Protein AF-D7PJQ5-F1 (afdb_monomer_lite)

Radius of gyration: 11.77 Å; chains: 1; bounding box: 31×19×29 Å

Foldseek 3Di:
DQEAEADQAREAEPEEDEDEAEDDDDQAADELAYSEFLYEYYLYEYEEEAYDEHQYEHHISEYAANGEYYNYEYAYAYEYQYQYDHHTSYYNYYYPNYYYPDYDYDHD

Organism: NCBI:txid622312

Sequence (108 aa):
GFFRYLGKSAVVNDLKISGKITSE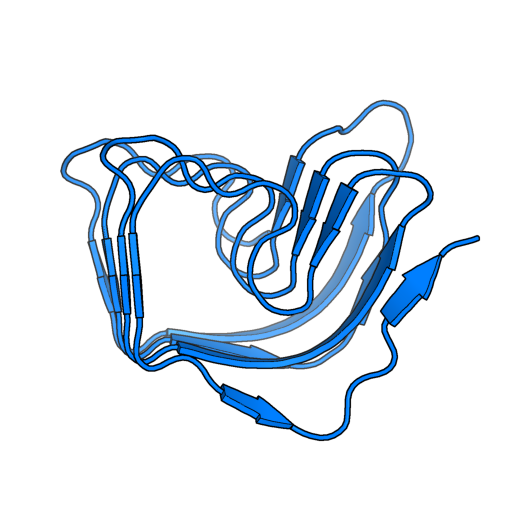GSCKNIGGIAGVNYGTIGNCSFEGTVNGKTAVGAIAGINKPTGKIVNCRSNATVTATNQTGGIVGNNEGLVSSVHRSAASIQMS

Secondary structure (DSSP, 8-state):
--EEEE-TT-EEES-EEEEEEE--TT--EE-SSEEEESSEEES-EEEEEEE-SSEEESSEEEE-TT-EEES-EEEEEEEESSEEESSEEEESSEEES-EE-S--EEE-

InterPro domains:
  IPR011493 GLUG [PF07581] (28-51)

pLDDT: mean 90.67, std 10.43, range [54.0, 98.62]

Structure (mmCIF, N/CA/C/O backbone):
data_AF-D7PJQ5-F1
#
_entry.id   AF-D7PJQ5-F1
#
loop_
_atom_site.group_PDB
_atom_site.id
_atom_site.type_symbol
_atom_site.label_atom_id
_atom_site.label_alt_id
_atom_site.label_comp_id
_atom_site.label_asym_id
_atom_site.label_entity_id
_atom_site.label_seq_id
_atom_site.pdbx_PDB_ins_code
_atom_site.Cartn_x
_atom_site.Cartn_y
_atom_site.Cartn_z
_atom_site.occupancy
_atom_site.B_iso_or_equiv
_atom_site.auth_seq_id
_atom_site.auth_comp_id
_atom_site.auth_asym_id
_atom_site.auth_atom_id
_atom_site.pdbx_PDB_model_num
ATOM 1 N N . GLY A 1 1 ? 3.073 5.805 -2.569 1.00 81.19 1 GLY A N 1
ATOM 2 C CA . GLY A 1 1 ? 1.640 6.071 -2.736 1.00 81.19 1 GLY A CA 1
ATOM 3 C C . GLY A 1 1 ? 1.271 7.401 -2.167 1.00 81.19 1 GLY A C 1
ATOM 4 O O . GLY A 1 1 ? 2.162 8.156 -1.794 1.00 81.19 1 GLY A O 1
ATOM 5 N N . PHE A 1 2 ? -0.032 7.642 -2.102 1.00 91.50 2 PHE A N 1
ATOM 6 C CA . PHE A 1 2 ? -0.613 8.891 -1.619 1.00 91.50 2 PHE A CA 1
ATOM 7 C C . PHE A 1 2 ? -0.190 9.216 -0.179 1.00 91.50 2 PHE A C 1
ATOM 9 O O . PHE A 1 2 ? 0.291 10.308 0.102 1.00 91.50 2 PHE A O 1
ATOM 16 N N . PHE A 1 3 ? -0.238 8.223 0.710 1.00 95.44 3 PHE A N 1
ATOM 17 C CA . PHE A 1 3 ? 0.336 8.301 2.046 1.00 95.44 3 PHE A CA 1
ATOM 18 C C . PHE A 1 3 ? 1.645 7.518 2.117 1.00 95.44 3 PHE A C 1
ATOM 20 O O . PHE A 1 3 ? 1.741 6.368 1.678 1.00 95.44 3 PHE A O 1
ATOM 27 N N . ARG A 1 4 ? 2.677 8.109 2.726 1.00 94.00 4 ARG A N 1
ATOM 28 C CA . ARG A 1 4 ? 3.916 7.371 3.012 1.00 94.00 4 ARG A CA 1
ATOM 29 C C . ARG A 1 4 ? 3.708 6.372 4.156 1.00 94.00 4 ARG A C 1
ATOM 31 O O . ARG A 1 4 ? 4.048 5.200 4.002 1.00 94.00 4 ARG A O 1
ATOM 38 N N . TYR A 1 5 ? 3.106 6.826 5.256 1.00 96.19 5 TYR A N 1
ATOM 39 C CA . TYR A 1 5 ? 2.832 6.035 6.458 1.00 96.19 5 TYR A CA 1
ATOM 40 C C . TYR A 1 5 ? 1.430 6.327 6.996 1.00 96.19 5 TYR A C 1
ATOM 42 O O . TYR A 1 5 ? 1.046 7.489 7.099 1.00 96.19 5 TYR A O 1
ATOM 50 N N . LEU A 1 6 ? 0.709 5.279 7.393 1.00 98.06 6 LEU A N 1
ATOM 51 C CA . LEU A 1 6 ? -0.514 5.375 8.192 1.00 98.06 6 LEU A CA 1
ATOM 52 C C . LEU A 1 6 ? -0.235 4.840 9.597 1.00 98.06 6 LEU A C 1
ATOM 54 O O . LEU A 1 6 ? 0.188 3.693 9.745 1.00 98.06 6 LEU A O 1
ATOM 58 N N . GLY A 1 7 ? -0.450 5.670 10.619 1.00 98.12 7 GLY A N 1
ATOM 59 C CA . GLY A 1 7 ? -0.293 5.286 12.025 1.00 98.12 7 GLY A CA 1
ATOM 60 C C . GLY A 1 7 ? -1.391 4.333 12.512 1.00 98.12 7 GLY A C 1
ATOM 61 O O . GLY A 1 7 ? -2.386 4.119 11.828 1.00 98.12 7 GLY A O 1
ATOM 62 N N . LYS A 1 8 ? -1.234 3.780 13.722 1.00 97.62 8 LYS A N 1
ATOM 63 C CA . LYS A 1 8 ? -2.158 2.773 14.288 1.00 97.62 8 LYS A CA 1
ATOM 64 C C . LYS A 1 8 ? -3.619 3.238 14.368 1.00 97.62 8 LYS A C 1
ATOM 66 O O . LYS A 1 8 ? -4.518 2.435 14.155 1.00 97.62 8 LYS A O 1
ATOM 71 N N . SER A 1 9 ? -3.842 4.522 14.641 1.00 96.94 9 SER A N 1
ATOM 72 C CA . SER A 1 9 ? -5.182 5.122 14.730 1.00 96.94 9 SER A CA 1
ATOM 73 C C . SER A 1 9 ? -5.655 5.750 13.416 1.00 96.94 9 SER A C 1
ATOM 75 O O . SER A 1 9 ? -6.722 6.354 13.383 1.00 96.94 9 SER A O 1
ATOM 77 N N . ALA A 1 10 ? -4.859 5.666 12.345 1.00 98.19 10 ALA A N 1
ATOM 78 C CA . ALA A 1 10 ? -5.234 6.241 11.063 1.00 98.19 10 ALA A CA 1
ATOM 79 C C . ALA A 1 10 ? -6.369 5.432 10.429 1.00 98.19 10 ALA A C 1
ATOM 81 O O . ALA A 1 10 ? -6.359 4.197 10.443 1.00 98.19 10 ALA A O 1
ATOM 82 N N . VAL A 1 11 ? -7.320 6.152 9.842 1.00 98.19 11 VAL A N 1
ATOM 83 C CA . VAL A 1 11 ? -8.452 5.579 9.124 1.00 98.19 11 VAL A CA 1
ATOM 84 C C . VAL A 1 11 ? -8.525 6.243 7.759 1.00 98.19 11 VAL A C 1
ATOM 86 O O . VAL A 1 11 ? -8.626 7.464 7.660 1.00 98.19 11 VAL A O 1
ATOM 89 N N . VAL A 1 12 ? -8.457 5.429 6.712 1.00 98.31 12 VAL A N 1
ATOM 90 C CA . VAL A 1 12 ? -8.672 5.840 5.326 1.00 98.31 12 VAL A CA 1
ATOM 91 C C . VAL A 1 12 ? -9.849 5.033 4.809 1.00 98.31 12 VAL A C 1
ATOM 93 O O . VAL A 1 12 ? -9.745 3.815 4.691 1.00 98.31 12 VAL A O 1
ATOM 96 N N . ASN A 1 13 ? -10.960 5.705 4.527 1.00 97.88 13 ASN A N 1
ATOM 97 C CA . ASN A 1 13 ? -12.169 5.072 4.018 1.00 97.88 13 ASN A CA 1
ATOM 98 C C . ASN A 1 13 ? -12.634 5.735 2.727 1.00 97.88 13 ASN A C 1
ATOM 100 O O . ASN A 1 13 ? -12.386 6.922 2.518 1.00 97.88 13 ASN A O 1
ATOM 104 N N . ASP A 1 14 ? -13.297 4.943 1.884 1.00 97.62 14 ASP A N 1
ATOM 105 C CA . ASP A 1 14 ? -14.027 5.399 0.695 1.00 97.62 14 ASP A CA 1
ATOM 106 C C . ASP A 1 14 ? -13.169 6.241 -0.272 1.00 97.62 14 ASP A C 1
ATOM 108 O O . ASP A 1 14 ? -13.647 7.125 -0.982 1.00 97.62 14 ASP A O 1
ATOM 112 N N . LEU A 1 15 ? -11.866 5.942 -0.313 1.00 96.88 15 LEU A N 1
ATOM 113 C CA . LEU A 1 15 ? -10.896 6.633 -1.150 1.00 96.88 15 LEU A CA 1
ATOM 114 C C . LEU A 1 15 ? -10.672 5.872 -2.460 1.00 96.88 15 LEU A C 1
ATOM 116 O O . LEU A 1 15 ? -10.292 4.698 -2.463 1.00 96.88 15 LEU A O 1
ATOM 120 N N . LYS A 1 16 ? -10.837 6.566 -3.588 1.00 96.81 16 LYS A N 1
ATOM 121 C CA . LYS A 1 16 ? -10.479 6.071 -4.922 1.00 96.81 16 LYS A CA 1
ATOM 122 C C . LYS A 1 16 ? -9.298 6.865 -5.464 1.00 96.81 16 LYS A C 1
ATOM 124 O O . LYS A 1 16 ? -9.379 8.082 -5.594 1.00 96.81 16 LYS A O 1
ATOM 129 N N . ILE A 1 17 ? -8.214 6.171 -5.799 1.00 95.44 17 ILE A N 1
ATOM 130 C CA . ILE A 1 17 ? -7.023 6.770 -6.407 1.00 95.44 17 ILE A CA 1
ATOM 131 C C . ILE A 1 17 ? -6.753 6.090 -7.747 1.00 95.44 17 ILE A C 1
ATOM 133 O O . ILE A 1 17 ? -6.788 4.866 -7.851 1.00 95.44 17 ILE A O 1
ATOM 137 N N . SER A 1 18 ? -6.429 6.884 -8.762 1.00 95.56 18 SER A N 1
ATOM 138 C CA . SER A 1 18 ? -5.938 6.393 -10.047 1.00 95.56 18 SER A CA 1
ATOM 139 C C . SER A 1 18 ? -4.621 7.063 -10.413 1.00 95.56 18 SER A C 1
ATOM 141 O O . SER A 1 18 ? -4.485 8.274 -10.234 1.00 95.56 18 SER A O 1
ATOM 143 N N . GLY A 1 19 ? -3.664 6.314 -10.956 1.00 94.06 19 GLY A N 1
ATOM 144 C CA . GLY A 1 19 ? -2.443 6.911 -11.490 1.00 94.06 19 GLY A CA 1
ATOM 145 C C . GLY A 1 19 ? -1.288 5.943 -11.712 1.00 94.06 19 GLY A C 1
ATOM 146 O O . GLY A 1 19 ? -1.409 4.727 -11.563 1.00 94.06 19 GLY A O 1
ATOM 147 N N . LYS A 1 20 ? -0.136 6.517 -12.068 1.00 94.50 20 LYS A N 1
ATOM 148 C CA . LYS A 1 20 ? 1.128 5.800 -12.254 1.00 94.50 20 LYS A CA 1
ATOM 149 C C . LYS A 1 20 ? 2.076 6.124 -11.106 1.00 94.50 20 LYS A C 1
ATOM 151 O O . LYS A 1 20 ? 2.429 7.280 -10.897 1.00 94.50 20 LYS A O 1
ATOM 156 N N . ILE A 1 21 ? 2.529 5.098 -10.395 1.00 92.88 21 ILE A N 1
ATOM 157 C CA . ILE A 1 21 ? 3.533 5.205 -9.336 1.00 92.88 21 ILE A CA 1
ATOM 158 C C . ILE A 1 21 ? 4.767 4.444 -9.789 1.00 92.88 21 ILE A C 1
ATOM 160 O O . ILE A 1 21 ? 4.701 3.252 -10.074 1.00 92.88 21 ILE A O 1
ATOM 164 N N . THR A 1 22 ? 5.896 5.138 -9.862 1.00 89.56 22 THR A N 1
ATOM 165 C CA .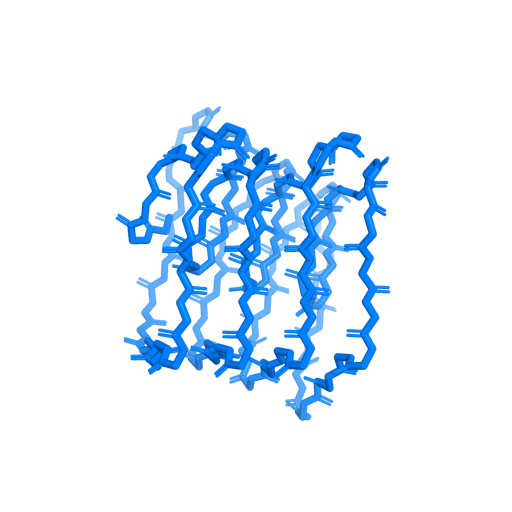 THR A 1 22 ? 7.198 4.541 -10.170 1.00 89.56 22 THR A CA 1
ATOM 166 C C . THR A 1 22 ? 8.164 4.943 -9.073 1.00 89.56 22 THR A C 1
ATOM 168 O O . THR A 1 22 ? 8.279 6.125 -8.760 1.00 89.56 22 THR A O 1
ATOM 171 N N . SER A 1 23 ? 8.809 3.966 -8.442 1.00 85.25 23 SER A N 1
ATOM 172 C CA . SER A 1 23 ? 9.853 4.245 -7.462 1.00 85.25 23 SER A CA 1
ATOM 173 C C . SER A 1 23 ? 11.229 4.178 -8.107 1.00 85.25 23 SER A C 1
ATOM 175 O O . SER A 1 23 ? 11.586 3.147 -8.679 1.00 85.25 23 SER A O 1
ATOM 177 N N . GLU A 1 24 ? 12.018 5.230 -7.937 1.00 77.81 24 GLU A N 1
ATOM 178 C CA . 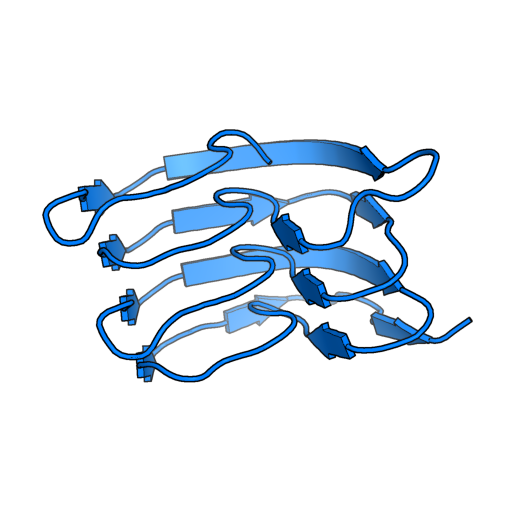GLU A 1 24 ? 13.426 5.265 -8.327 1.00 77.81 24 GLU A CA 1
ATOM 179 C C . GLU A 1 24 ? 14.331 5.077 -7.097 1.00 77.81 24 GLU A C 1
ATOM 181 O O . GLU A 1 24 ? 13.927 5.301 -5.952 1.00 77.81 24 GLU A O 1
ATOM 186 N N . GLY A 1 25 ? 15.563 4.612 -7.313 1.00 73.81 25 GLY A N 1
ATOM 187 C CA . GLY A 1 25 ? 16.545 4.435 -6.239 1.00 73.81 25 GLY A CA 1
ATOM 188 C C . GLY A 1 25 ? 16.246 3.271 -5.282 1.00 73.81 25 GLY A C 1
ATOM 189 O O . GLY A 1 25 ? 16.035 2.134 -5.715 1.00 73.81 25 GLY A O 1
ATOM 190 N N . SER A 1 26 ? 16.319 3.546 -3.973 1.00 74.38 26 SER A N 1
ATOM 191 C CA . SER A 1 26 ? 16.311 2.556 -2.881 1.00 74.38 26 SER A CA 1
ATOM 192 C C . SER A 1 26 ? 14.981 2.457 -2.122 1.00 74.38 26 SER A C 1
ATOM 194 O O . SER A 1 26 ? 14.924 1.842 -1.053 1.00 74.38 26 SER A O 1
ATOM 196 N N . CYS A 1 27 ? 13.899 3.049 -2.639 1.00 77.44 27 CYS A N 1
ATOM 197 C CA . CYS A 1 27 ? 12.583 2.968 -2.010 1.00 77.44 27 CYS A CA 1
ATOM 198 C C . CYS A 1 27 ? 12.094 1.515 -1.918 1.00 77.44 27 CYS A C 1
ATOM 200 O O . CYS A 1 27 ? 11.975 0.814 -2.922 1.00 77.44 27 CYS A O 1
ATOM 202 N N . LYS A 1 28 ? 11.779 1.077 -0.694 1.00 84.50 28 LYS A N 1
ATOM 203 C CA . LYS A 1 28 ? 11.467 -0.331 -0.415 1.00 84.50 28 LYS A CA 1
ATOM 204 C C . LYS A 1 28 ? 9.971 -0.636 -0.337 1.00 84.50 28 LYS A C 1
ATOM 206 O O . LYS A 1 28 ? 9.594 -1.761 -0.606 1.00 84.50 28 LYS A O 1
ATOM 211 N N . ASN A 1 29 ? 9.114 0.329 0.004 1.00 91.69 29 ASN A N 1
ATOM 212 C CA . ASN A 1 29 ? 7.714 0.045 0.347 1.00 91.69 29 ASN A CA 1
ATOM 213 C C . ASN A 1 29 ? 6.776 0.923 -0.481 1.00 91.69 29 ASN A C 1
ATOM 215 O O . ASN A 1 29 ? 6.619 2.112 -0.193 1.00 91.69 29 ASN A O 1
ATOM 219 N N . ILE A 1 30 ? 6.164 0.345 -1.510 1.00 94.06 30 ILE A N 1
ATOM 220 C CA . ILE A 1 30 ? 5.338 1.069 -2.471 1.00 94.06 30 ILE A CA 1
ATOM 221 C C . ILE A 1 30 ? 3.921 0.497 -2.458 1.00 94.06 30 ILE A C 1
ATOM 223 O O . ILE A 1 30 ? 3.691 -0.640 -2.849 1.00 94.06 30 ILE A O 1
ATOM 227 N N . GLY A 1 31 ? 2.966 1.315 -2.025 1.00 94.88 31 GLY A N 1
ATOM 228 C CA . GLY A 1 31 ? 1.541 1.087 -2.246 1.00 94.88 31 GLY A CA 1
ATOM 229 C C . GLY A 1 31 ? 0.924 2.223 -3.040 1.00 94.88 31 GLY A C 1
ATOM 230 O O . GLY A 1 31 ? 1.470 3.331 -3.024 1.00 94.88 31 GLY A O 1
ATOM 231 N N . GLY A 1 32 ? -0.210 1.977 -3.692 1.00 95.38 32 GLY A N 1
ATOM 232 C CA . GLY A 1 32 ? -1.026 3.022 -4.310 1.00 95.38 32 GLY A CA 1
ATOM 233 C C . GLY A 1 32 ? -1.570 4.013 -3.290 1.00 95.38 32 GLY A C 1
ATOM 234 O O . GLY A 1 32 ? -1.380 5.224 -3.422 1.00 95.38 32 GLY A O 1
ATOM 235 N N . ILE A 1 33 ? -2.140 3.483 -2.206 1.00 97.06 33 ILE A N 1
ATOM 236 C CA . ILE A 1 33 ? -2.712 4.272 -1.113 1.00 97.06 33 ILE A CA 1
ATOM 237 C C . ILE A 1 33 ? -1.663 4.539 -0.037 1.00 97.06 33 ILE A C 1
ATOM 239 O O . ILE A 1 33 ? -1.406 5.697 0.275 1.00 97.06 33 ILE A O 1
ATOM 243 N N . ALA A 1 34 ? -1.016 3.497 0.494 1.00 97.50 34 ALA A N 1
ATOM 244 C CA . ALA A 1 34 ? -0.067 3.624 1.601 1.00 97.50 34 ALA A CA 1
ATOM 245 C C . ALA A 1 34 ? 1.268 2.918 1.320 1.00 97.50 34 ALA A C 1
ATOM 247 O O . ALA A 1 34 ? 1.300 1.780 0.874 1.00 97.50 34 ALA A O 1
ATOM 248 N N . GLY A 1 35 ? 2.403 3.543 1.633 1.00 96.25 35 GLY A N 1
ATOM 249 C CA . GLY A 1 35 ? 3.685 2.826 1.657 1.00 96.25 35 GLY A CA 1
ATOM 250 C C . GLY A 1 35 ? 3.694 1.744 2.741 1.00 96.25 35 GLY A C 1
ATOM 251 O O . GLY A 1 35 ? 3.926 0.567 2.461 1.00 96.25 35 GLY A O 1
ATOM 252 N N . VAL A 1 36 ? 3.383 2.145 3.975 1.00 97.31 36 VAL A N 1
ATOM 253 C CA . VAL A 1 36 ? 3.248 1.251 5.133 1.00 97.31 36 VAL A CA 1
ATOM 254 C C . VAL A 1 36 ? 1.955 1.562 5.883 1.00 97.31 36 VAL A C 1
ATOM 256 O O . VAL A 1 36 ? 1.689 2.721 6.208 1.00 97.31 36 VAL A O 1
ATOM 259 N N . ASN A 1 37 ? 1.179 0.523 6.185 1.00 98.38 37 ASN A N 1
ATOM 260 C CA . ASN A 1 37 ? -0.071 0.619 6.927 1.00 98.38 37 ASN A CA 1
ATOM 261 C C . ASN A 1 3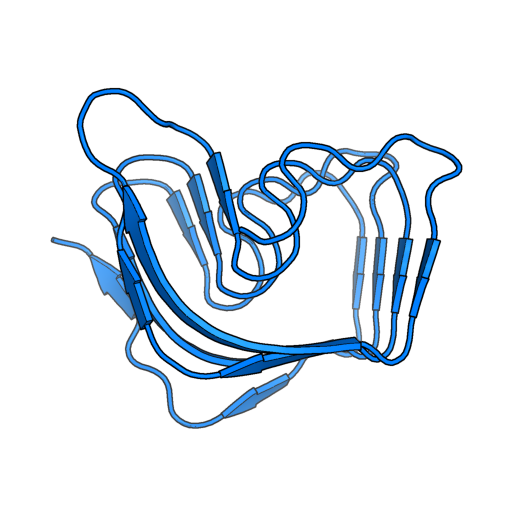7 ? 0.038 -0.021 8.318 1.00 98.38 37 ASN A C 1
ATOM 263 O O . ASN A 1 37 ? 0.284 -1.220 8.420 1.00 98.38 37 ASN A O 1
ATOM 267 N N . TYR A 1 38 ? -0.200 0.763 9.373 1.00 98.50 38 TYR A N 1
ATOM 268 C CA . TYR A 1 38 ? -0.459 0.267 10.731 1.00 98.50 38 TYR A CA 1
ATOM 269 C C . TYR A 1 38 ? -1.925 0.433 11.161 1.00 98.50 38 TYR A C 1
ATOM 271 O O . TYR A 1 38 ? -2.286 -0.092 12.214 1.00 98.50 38 TYR A O 1
ATOM 279 N N . GLY A 1 39 ? -2.726 1.185 10.400 1.00 98.25 39 GLY A N 1
ATOM 280 C CA . GLY A 1 39 ? -4.111 1.542 10.712 1.00 98.25 39 GLY A CA 1
ATOM 281 C C . GLY A 1 39 ? -5.119 0.812 9.825 1.00 98.25 39 GLY A C 1
ATOM 282 O O . GLY A 1 39 ? -4.881 -0.318 9.395 1.00 98.25 39 GLY A O 1
ATOM 283 N N . THR A 1 40 ? -6.255 1.448 9.542 1.00 98.62 40 THR A N 1
ATOM 284 C CA . THR A 1 40 ? -7.332 0.854 8.734 1.00 98.62 40 THR A CA 1
ATOM 285 C C . THR A 1 40 ? -7.445 1.527 7.369 1.00 98.62 40 THR A C 1
ATOM 287 O O . THR A 1 40 ? -7.590 2.745 7.288 1.00 98.62 40 THR A O 1
ATOM 290 N N . ILE A 1 41 ? -7.424 0.720 6.308 1.00 98.62 41 ILE A N 1
ATOM 291 C CA . ILE A 1 41 ? -7.806 1.107 4.947 1.00 98.62 41 ILE A CA 1
ATOM 292 C C . ILE A 1 41 ? -9.064 0.309 4.582 1.00 98.62 41 ILE A C 1
ATOM 294 O O . ILE A 1 41 ? -9.004 -0.916 4.455 1.00 98.62 41 ILE A O 1
ATOM 298 N N . GLY A 1 42 ? -10.204 0.985 4.457 1.00 98.12 42 GLY A N 1
ATOM 299 C CA . GLY A 1 42 ? -11.516 0.372 4.250 1.00 98.12 42 GLY A CA 1
ATOM 300 C C . GLY A 1 42 ? -12.206 0.890 2.992 1.00 98.12 42 GLY A C 1
ATOM 301 O O . GLY A 1 42 ? -12.131 2.075 2.695 1.00 98.12 42 GLY A O 1
ATOM 302 N N . ASN A 1 43 ? -12.884 0.028 2.231 1.00 97.69 43 ASN A N 1
ATOM 303 C CA . ASN A 1 43 ? -13.694 0.433 1.065 1.00 97.69 43 ASN A CA 1
ATOM 304 C C . ASN A 1 43 ? -12.932 1.262 0.007 1.00 97.69 43 ASN A C 1
ATOM 306 O O . ASN A 1 43 ? -13.519 2.049 -0.732 1.00 97.69 43 ASN A O 1
ATOM 310 N N . CYS A 1 44 ? -11.610 1.114 -0.072 1.00 97.81 44 CYS A N 1
ATOM 311 C CA . CYS A 1 44 ? -10.785 1.928 -0.955 1.00 97.81 44 CYS A CA 1
ATOM 312 C C . CYS A 1 44 ? -10.469 1.215 -2.272 1.00 97.81 44 CYS A C 1
ATOM 314 O O . CYS A 1 44 ? -10.508 -0.015 -2.364 1.00 97.81 44 CYS A O 1
ATOM 316 N N . SER A 1 45 ? -10.085 1.975 -3.298 1.00 96.31 45 SER A N 1
ATOM 317 C CA . SER A 1 45 ? -9.622 1.396 -4.557 1.00 96.31 45 SER A CA 1
ATOM 318 C C . SER A 1 45 ? -8.420 2.100 -5.167 1.00 96.31 45 SER A C 1
ATOM 320 O O . SER A 1 45 ? -8.261 3.315 -5.041 1.00 96.31 45 SER A O 1
ATOM 322 N N . PHE A 1 46 ? -7.578 1.309 -5.836 1.00 96.19 46 PHE A N 1
ATOM 323 C CA . PHE A 1 46 ? -6.477 1.818 -6.648 1.00 96.19 46 PHE A CA 1
ATOM 324 C C . PHE A 1 46 ? -6.512 1.262 -8.077 1.00 96.19 46 PHE A C 1
ATOM 326 O O . PHE A 1 46 ? -6.610 0.047 -8.282 1.00 96.19 46 PHE A O 1
ATOM 333 N N . GLU A 1 47 ? -6.374 2.154 -9.054 1.00 95.31 47 GLU A N 1
ATOM 334 C CA . GLU A 1 47 ? -6.351 1.856 -10.488 1.00 95.31 47 GLU A CA 1
ATOM 335 C C . GLU A 1 47 ? -5.109 2.457 -11.167 1.00 95.31 47 GLU A C 1
ATOM 337 O O . GLU A 1 47 ? -4.676 3.559 -10.832 1.00 95.31 47 GLU A O 1
ATOM 342 N N . GLY A 1 48 ? -4.519 1.741 -12.128 1.00 93.69 48 GLY A N 1
ATOM 343 C CA . GLY A 1 48 ? -3.359 2.218 -12.891 1.00 93.69 48 GLY A CA 1
ATOM 344 C C . GLY A 1 48 ? -2.130 1.321 -12.762 1.00 93.69 48 GLY A C 1
ATOM 345 O O . GLY A 1 48 ? -2.226 0.109 -12.937 1.00 93.69 48 GLY A O 1
ATOM 346 N N . THR A 1 49 ? -0.952 1.892 -12.505 1.00 93.62 49 THR A N 1
ATOM 347 C CA . THR A 1 49 ? 0.315 1.133 -12.529 1.00 93.62 49 THR A CA 1
ATOM 348 C C . THR A 1 49 ? 1.163 1.418 -11.299 1.00 93.62 49 THR A C 1
ATOM 350 O O . THR A 1 49 ? 1.347 2.577 -10.926 1.00 93.62 49 THR A O 1
ATOM 353 N N . VAL A 1 50 ? 1.722 0.370 -10.693 1.00 93.31 50 VAL A N 1
ATOM 354 C CA . VAL A 1 50 ? 2.650 0.473 -9.562 1.00 93.31 50 VAL A CA 1
ATOM 355 C C . VAL A 1 50 ? 3.926 -0.305 -9.869 1.00 93.31 50 VAL A C 1
ATOM 357 O O . VAL A 1 50 ? 3.914 -1.531 -9.910 1.00 93.31 50 VAL A O 1
ATOM 360 N N . ASN A 1 51 ? 5.031 0.418 -10.042 1.00 91.12 51 ASN A N 1
ATOM 361 C CA . ASN A 1 51 ? 6.349 -0.143 -10.326 1.00 91.12 51 ASN A CA 1
ATOM 362 C C . ASN A 1 51 ? 7.301 0.127 -9.157 1.00 91.12 51 ASN A C 1
ATOM 364 O O . ASN A 1 51 ? 7.505 1.284 -8.771 1.00 91.12 51 ASN A O 1
ATOM 368 N N . GLY A 1 52 ? 7.919 -0.924 -8.622 1.00 89.31 52 GLY A N 1
ATOM 369 C CA . GLY A 1 52 ? 8.945 -0.800 -7.589 1.00 89.31 52 GLY A CA 1
ATOM 370 C C . GLY A 1 52 ? 9.859 -2.016 -7.507 1.00 89.31 52 GLY A C 1
ATOM 371 O O . GLY A 1 52 ? 9.850 -2.855 -8.397 1.00 89.31 52 GLY A O 1
ATOM 372 N N . LYS A 1 53 ? 10.683 -2.105 -6.456 1.00 87.12 53 LYS A N 1
ATOM 373 C CA . LYS A 1 53 ? 11.685 -3.181 -6.316 1.00 87.12 53 LYS A CA 1
ATOM 374 C C . LYS A 1 53 ? 11.386 -4.165 -5.183 1.00 87.12 53 LYS A C 1
ATOM 376 O O . LYS A 1 53 ? 11.393 -5.372 -5.401 1.00 87.12 53 LYS A O 1
ATOM 381 N N . THR A 1 54 ? 11.153 -3.669 -3.965 1.00 88.00 54 THR A N 1
ATOM 382 C CA . THR A 1 54 ? 11.102 -4.531 -2.768 1.00 88.00 54 THR A CA 1
ATOM 383 C C . THR A 1 54 ? 9.682 -4.979 -2.416 1.00 88.00 54 THR A C 1
ATOM 385 O O . THR A 1 54 ? 9.271 -6.012 -2.915 1.00 88.00 54 THR A O 1
ATOM 388 N N . ALA A 1 55 ? 8.941 -4.244 -1.584 1.00 92.69 55 ALA A N 1
ATOM 389 C CA . 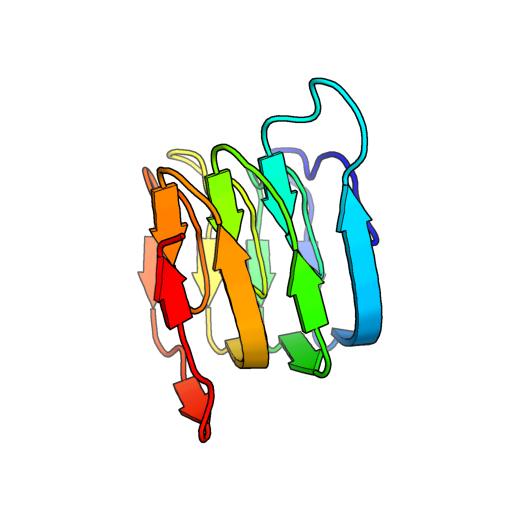ALA A 1 55 ? 7.574 -4.553 -1.170 1.00 92.69 55 ALA A CA 1
ATOM 390 C C . ALA A 1 55 ? 6.584 -3.665 -1.926 1.00 92.69 55 ALA A C 1
ATOM 392 O O . ALA A 1 55 ? 6.452 -2.472 -1.628 1.00 92.69 55 ALA A O 1
ATOM 393 N N . VAL A 1 56 ? 5.909 -4.242 -2.919 1.00 94.19 56 VAL A N 1
ATOM 394 C CA . VAL A 1 56 ? 5.027 -3.504 -3.826 1.00 94.19 56 VAL A CA 1
ATOM 395 C C . VAL A 1 56 ? 3.639 -4.126 -3.851 1.00 94.19 56 VAL A C 1
ATOM 397 O O . VAL A 1 56 ? 3.474 -5.305 -4.165 1.00 94.19 56 VAL A O 1
ATOM 400 N N . GLY A 1 57 ? 2.631 -3.312 -3.547 1.00 94.31 57 GLY A N 1
ATOM 401 C CA . GLY A 1 57 ? 1.229 -3.683 -3.684 1.00 94.31 57 GLY A CA 1
ATOM 402 C C . GLY A 1 57 ? 0.385 -2.554 -4.253 1.00 94.31 57 GLY A C 1
ATOM 403 O O . GLY A 1 57 ? 0.783 -1.392 -4.253 1.00 94.31 57 GLY A O 1
ATOM 404 N N . ALA A 1 58 ? -0.803 -2.874 -4.758 1.00 95.31 58 ALA A N 1
ATOM 405 C CA . ALA A 1 58 ? -1.671 -1.841 -5.314 1.00 95.31 58 ALA A CA 1
ATOM 406 C C . ALA A 1 58 ? -2.278 -0.929 -4.236 1.00 95.31 58 ALA A C 1
ATOM 408 O O . ALA A 1 58 ? -2.416 0.267 -4.457 1.00 95.31 58 ALA A O 1
ATOM 409 N N . ILE A 1 59 ? -2.611 -1.460 -3.058 1.00 97.12 59 ILE A N 1
ATOM 410 C CA . ILE A 1 59 ? -3.156 -0.674 -1.942 1.00 97.12 59 ILE A CA 1
ATOM 411 C C . ILE A 1 59 ? -2.035 -0.276 -0.990 1.00 97.12 59 ILE A C 1
ATOM 413 O O . ILE A 1 59 ? -1.834 0.916 -0.746 1.00 97.12 59 ILE A O 1
ATOM 417 N N . ALA A 1 60 ? -1.277 -1.258 -0.499 1.00 97.38 60 ALA A N 1
ATOM 418 C CA . ALA A 1 60 ? -0.191 -1.031 0.443 1.00 97.38 60 ALA A CA 1
ATOM 419 C C . ALA A 1 60 ? 1.108 -1.725 0.020 1.00 97.38 60 ALA A C 1
ATOM 421 O O . ALA A 1 60 ? 1.080 -2.829 -0.513 1.00 97.38 60 ALA A O 1
ATOM 422 N N . GLY A 1 61 ? 2.257 -1.112 0.304 1.00 96.19 61 GLY A N 1
ATOM 423 C CA . GLY A 1 61 ? 3.540 -1.813 0.193 1.00 96.19 61 GLY A CA 1
ATOM 424 C C . GLY A 1 61 ? 3.669 -2.860 1.296 1.00 96.19 61 GLY A C 1
ATOM 425 O O . GLY A 1 61 ? 3.787 -4.053 1.025 1.00 96.19 61 GLY A O 1
ATOM 426 N N . ILE A 1 62 ? 3.567 -2.409 2.550 1.00 96.69 62 ILE A N 1
ATOM 427 C CA . ILE A 1 62 ? 3.555 -3.269 3.739 1.00 96.69 62 ILE A CA 1
ATOM 428 C C . ILE A 1 62 ? 2.289 -3.021 4.558 1.00 96.69 62 ILE A C 1
ATOM 430 O O . ILE A 1 62 ? 1.982 -1.875 4.889 1.00 96.69 62 ILE A O 1
ATOM 434 N N . ASN A 1 63 ? 1.604 -4.090 4.952 1.00 98.06 63 ASN A N 1
ATOM 435 C CA . ASN A 1 63 ? 0.559 -4.059 5.971 1.00 98.06 63 ASN A CA 1
ATOM 436 C C . ASN A 1 63 ? 1.102 -4.692 7.258 1.00 98.06 63 ASN A C 1
ATOM 438 O O . ASN A 1 63 ? 1.424 -5.875 7.273 1.00 98.06 63 ASN A O 1
ATOM 442 N N . LYS A 1 64 ? 1.271 -3.894 8.313 1.00 98.12 64 LYS A N 1
ATOM 443 C CA . LYS A 1 64 ? 1.884 -4.312 9.584 1.00 98.12 64 LYS A CA 1
ATOM 444 C C . LYS A 1 64 ? 0.891 -5.053 10.491 1.00 98.12 64 LYS A C 1
ATOM 446 O O . LYS A 1 64 ? -0.293 -5.045 10.177 1.00 98.12 64 LYS A O 1
ATOM 451 N N . PRO A 1 65 ? 1.317 -5.658 11.621 1.00 98.25 65 PRO A N 1
ATOM 452 C CA . PRO A 1 65 ? 0.453 -6.530 12.428 1.00 98.25 65 PRO A CA 1
ATOM 453 C C . PRO A 1 65 ? -0.858 -5.897 12.904 1.00 98.25 65 PRO A C 1
ATOM 455 O O . PRO A 1 65 ? -1.877 -6.570 13.001 1.00 98.25 65 PRO A O 1
ATOM 458 N N . THR A 1 66 ? -0.859 -4.588 13.173 1.00 97.88 66 THR A N 1
ATOM 459 C CA . THR A 1 66 ? -2.075 -3.842 13.551 1.00 97.88 66 THR A CA 1
ATOM 460 C C . THR A 1 66 ? -2.882 -3.346 12.350 1.00 97.88 66 THR A C 1
ATOM 462 O O . THR A 1 66 ? -4.007 -2.881 12.516 1.00 97.88 66 THR A O 1
ATOM 465 N N . GLY A 1 67 ? -2.298 -3.413 11.156 1.00 98.44 67 GLY A N 1
ATOM 466 C CA . GLY A 1 67 ? -2.864 -2.911 9.920 1.00 98.44 67 GLY A CA 1
ATOM 467 C C . GLY A 1 67 ? -4.010 -3.780 9.413 1.00 98.44 67 GLY A C 1
ATOM 468 O O . GLY A 1 67 ? -3.931 -5.013 9.385 1.00 98.44 67 GLY A O 1
ATOM 469 N N . LYS A 1 68 ? -5.082 -3.117 8.986 1.00 98.44 68 LYS A N 1
ATOM 470 C CA . LYS A 1 68 ? -6.276 -3.732 8.409 1.00 98.44 68 LYS A CA 1
ATOM 471 C C . LYS A 1 68 ? -6.523 -3.160 7.023 1.00 98.44 68 LYS A C 1
ATOM 473 O O . LYS A 1 68 ? -6.593 -1.943 6.864 1.00 98.44 68 LYS A O 1
ATOM 478 N N . ILE A 1 69 ? -6.682 -4.036 6.040 1.00 98.38 69 ILE A N 1
ATOM 479 C CA . ILE A 1 69 ? -7.118 -3.682 4.688 1.00 98.38 69 ILE A CA 1
ATOM 480 C C . ILE A 1 69 ? -8.371 -4.494 4.394 1.00 98.38 69 ILE A C 1
ATOM 482 O O . ILE A 1 69 ? -8.312 -5.720 4.300 1.00 98.38 69 ILE A O 1
ATOM 486 N N . VAL A 1 70 ? -9.510 -3.812 4.301 1.00 98.06 70 VAL A N 1
ATOM 487 C CA . VAL A 1 70 ? -10.831 -4.451 4.275 1.00 98.06 70 VAL A CA 1
ATOM 488 C C . VAL A 1 70 ? -11.670 -3.861 3.148 1.00 98.06 70 VAL A C 1
ATOM 490 O O . VAL A 1 70 ? -11.639 -2.652 2.923 1.00 98.06 70 VAL A O 1
ATOM 493 N N . ASN A 1 71 ? -12.417 -4.696 2.422 1.00 96.69 71 ASN A N 1
ATOM 494 C CA . ASN A 1 71 ? -13.336 -4.254 1.358 1.00 96.69 71 ASN A CA 1
ATOM 495 C C . ASN A 1 71 ? -12.662 -3.419 0.251 1.00 96.69 71 ASN A C 1
ATOM 497 O O . ASN A 1 71 ? -13.292 -2.572 -0.381 1.00 96.69 71 ASN A O 1
ATOM 501 N N . CYS A 1 72 ? -11.363 -3.621 0.029 1.00 96.62 72 CYS A N 1
ATOM 502 C CA . CYS A 1 72 ? -10.592 -2.836 -0.930 1.00 96.62 72 CYS A CA 1
ATOM 503 C C . CYS A 1 72 ? -10.518 -3.508 -2.303 1.00 96.62 72 CYS A C 1
ATOM 505 O O . CYS A 1 72 ? -10.557 -4.736 -2.420 1.00 96.62 72 CYS A O 1
ATOM 507 N N . ARG A 1 73 ? -10.364 -2.703 -3.359 1.00 94.94 73 ARG A N 1
ATOM 508 C CA . ARG A 1 73 ? -10.268 -3.194 -4.740 1.00 94.94 73 ARG A CA 1
ATOM 509 C C . ARG A 1 73 ? -9.041 -2.674 -5.472 1.00 94.94 73 ARG A C 1
ATOM 511 O O . ARG A 1 73 ? -8.630 -1.535 -5.279 1.00 94.94 73 ARG A O 1
ATOM 518 N N . SER A 1 74 ? -8.481 -3.483 -6.363 1.00 92.75 74 SER A N 1
ATOM 519 C CA . SER A 1 74 ? -7.440 -3.024 -7.282 1.00 92.75 74 SER A CA 1
ATOM 520 C C . SER A 1 74 ? -7.725 -3.423 -8.723 1.00 92.75 74 SER A C 1
ATOM 522 O O . SER A 1 74 ? -7.964 -4.595 -9.003 1.00 92.75 74 SER A O 1
ATOM 524 N N . ASN A 1 75 ? -7.608 -2.442 -9.620 1.00 92.62 75 ASN A N 1
ATOM 525 C CA . ASN A 1 75 ? -7.527 -2.619 -11.070 1.00 92.62 75 ASN A CA 1
ATOM 526 C C . ASN A 1 75 ? -6.173 -2.087 -11.572 1.00 92.62 75 ASN A C 1
ATOM 528 O O . ASN A 1 75 ? -6.111 -1.211 -12.430 1.00 92.62 75 ASN A O 1
ATOM 532 N N . ALA A 1 76 ? -5.078 -2.498 -10.923 1.00 90.75 76 ALA A N 1
ATOM 533 C CA . ALA A 1 76 ? -3.757 -1.941 -11.196 1.00 90.75 76 ALA A CA 1
ATOM 534 C C . ALA A 1 76 ? -2.713 -3.000 -11.529 1.00 90.75 76 ALA A C 1
ATOM 536 O O . ALA A 1 76 ? -2.528 -3.955 -10.768 1.00 90.75 76 ALA A O 1
ATOM 537 N N . THR A 1 77 ? -1.965 -2.781 -12.607 1.00 92.38 77 THR A N 1
ATOM 538 C CA . THR A 1 77 ? -0.765 -3.556 -12.937 1.00 92.38 77 THR A CA 1
ATOM 539 C C . THR A 1 77 ? 0.316 -3.267 -11.904 1.00 92.38 77 THR A C 1
ATOM 541 O O . THR A 1 77 ? 0.633 -2.106 -11.639 1.00 92.38 77 THR A O 1
ATOM 544 N N . VAL A 1 78 ? 0.860 -4.320 -11.291 1.00 91.62 78 VAL A N 1
ATOM 545 C CA . VAL A 1 78 ? 1.886 -4.196 -10.249 1.00 91.62 78 VAL A CA 1
ATOM 546 C C . VAL A 1 78 ? 3.120 -4.974 -10.684 1.00 91.62 78 VAL A C 1
ATOM 548 O O . VAL A 1 78 ? 3.032 -6.179 -10.917 1.00 91.62 78 VAL A O 1
ATOM 551 N N . THR A 1 79 ? 4.260 -4.294 -10.747 1.00 89.56 79 THR A N 1
ATOM 552 C CA . THR A 1 79 ? 5.539 -4.883 -11.154 1.00 89.56 79 THR A CA 1
ATOM 553 C C . THR A 1 79 ? 6.578 -4.672 -10.059 1.00 89.56 79 THR A C 1
ATOM 555 O O . THR A 1 79 ? 6.790 -3.538 -9.611 1.00 89.56 79 THR A O 1
ATOM 558 N N . ALA A 1 80 ? 7.225 -5.758 -9.623 1.00 85.94 80 ALA A N 1
ATOM 559 C CA . ALA A 1 80 ? 8.378 -5.682 -8.727 1.00 85.94 80 ALA A CA 1
ATOM 560 C C . ALA A 1 80 ? 9.292 -6.907 -8.787 1.00 85.94 80 ALA A C 1
ATOM 562 O O . ALA A 1 80 ? 8.864 -7.994 -9.158 1.00 85.94 80 ALA A O 1
ATOM 563 N N . THR A 1 81 ? 10.537 -6.714 -8.349 1.00 84.19 81 THR A N 1
ATOM 564 C CA . THR A 1 81 ? 11.608 -7.727 -8.366 1.00 84.19 81 THR A CA 1
ATOM 565 C C . THR A 1 81 ? 11.592 -8.699 -7.182 1.00 84.19 81 THR A C 1
ATOM 567 O O . THR A 1 81 ? 12.344 -9.663 -7.198 1.00 84.19 81 THR A O 1
ATOM 570 N N . ASN A 1 82 ? 10.834 -8.433 -6.108 1.00 82.12 82 ASN A N 1
ATOM 571 C CA . ASN A 1 82 ? 10.934 -9.233 -4.878 1.00 82.12 82 ASN A CA 1
ATOM 572 C C . ASN A 1 82 ? 9.566 -9.586 -4.256 1.00 82.12 82 ASN A C 1
ATOM 574 O O . ASN A 1 82 ? 8.981 -10.615 -4.572 1.00 82.12 82 ASN A O 1
ATOM 578 N N . GLN A 1 83 ? 9.032 -8.742 -3.369 1.00 81.06 83 GLN A N 1
ATOM 579 C CA . GLN A 1 83 ? 7.795 -8.981 -2.619 1.00 81.06 83 GLN A CA 1
ATOM 580 C C . GLN A 1 83 ? 6.630 -8.241 -3.279 1.00 81.06 83 GLN A C 1
ATOM 582 O O . GLN A 1 83 ? 6.281 -7.114 -2.912 1.00 81.06 83 GLN A O 1
ATOM 587 N N . THR A 1 84 ? 6.045 -8.884 -4.284 1.00 84.94 84 THR A N 1
ATOM 588 C CA . THR A 1 84 ? 4.956 -8.312 -5.078 1.00 84.94 84 THR A CA 1
ATOM 589 C C . THR A 1 84 ? 3.636 -8.974 -4.728 1.00 84.94 84 THR A C 1
ATOM 591 O O . THR A 1 84 ? 3.525 -10.198 -4.746 1.00 84.94 84 THR A O 1
ATOM 594 N N . GLY A 1 85 ? 2.604 -8.170 -4.482 1.00 84.69 85 GLY A N 1
ATOM 595 C CA . GLY A 1 85 ? 1.257 -8.685 -4.292 1.00 84.69 85 GLY A CA 1
ATOM 596 C C . GLY A 1 85 ? 0.198 -7.782 -4.896 1.00 84.69 85 GLY A C 1
ATOM 597 O O . GLY A 1 85 ? 0.353 -6.572 -5.039 1.00 84.69 85 GLY A O 1
ATOM 598 N N . GLY A 1 86 ? -0.926 -8.384 -5.270 1.00 87.00 86 GLY A N 1
ATOM 599 C CA . GLY A 1 86 ? -1.974 -7.674 -5.991 1.00 87.00 86 GLY A CA 1
ATOM 600 C C . GLY A 1 86 ? -2.699 -6.592 -5.177 1.00 87.00 86 GLY A C 1
ATOM 601 O O . GLY A 1 86 ? -3.322 -5.702 -5.747 1.00 87.00 86 GLY A O 1
ATOM 602 N N . ILE A 1 87 ? -2.621 -6.658 -3.849 1.00 93.06 87 ILE A N 1
ATOM 603 C CA . ILE A 1 87 ? -3.222 -5.689 -2.922 1.00 93.06 87 ILE A CA 1
ATOM 604 C C . ILE A 1 87 ? -2.156 -5.180 -1.950 1.00 93.06 87 ILE A C 1
ATOM 606 O O . ILE A 1 87 ? -1.991 -3.968 -1.810 1.00 93.06 87 ILE A O 1
ATOM 610 N N . VAL A 1 88 ? -1.399 -6.098 -1.341 1.00 95.31 88 VAL A N 1
ATOM 611 C CA . VAL A 1 88 ? -0.290 -5.799 -0.428 1.00 95.31 88 VAL A CA 1
ATOM 612 C C . VAL A 1 88 ? 0.966 -6.531 -0.881 1.00 95.31 88 VAL A C 1
ATOM 614 O O . VAL A 1 88 ? 0.863 -7.711 -1.197 1.00 95.31 88 VAL A O 1
ATOM 617 N N . GLY A 1 89 ? 2.125 -5.869 -0.880 1.00 93.94 89 GLY A N 1
ATOM 618 C CA . GLY A 1 89 ? 3.412 -6.514 -1.183 1.00 93.94 89 GLY A CA 1
ATOM 619 C C . GLY A 1 89 ? 3.902 -7.452 -0.075 1.00 93.94 89 GLY A C 1
ATOM 620 O O . GLY A 1 89 ? 4.283 -8.586 -0.342 1.00 93.94 89 GLY A O 1
ATOM 621 N N . ASN A 1 90 ? 3.849 -7.002 1.182 1.00 94.88 90 ASN A N 1
ATOM 622 C CA . ASN A 1 90 ? 4.127 -7.822 2.365 1.00 94.88 90 ASN A CA 1
ATOM 623 C C . ASN A 1 90 ? 3.041 -7.625 3.434 1.00 94.88 90 ASN A C 1
ATOM 625 O O . ASN A 1 90 ? 2.805 -6.499 3.879 1.00 94.88 90 ASN A O 1
ATOM 629 N N . ASN A 1 91 ? 2.387 -8.708 3.853 1.00 95.88 91 ASN A N 1
ATOM 630 C CA . ASN A 1 91 ? 1.299 -8.665 4.824 1.00 95.88 91 ASN A CA 1
ATOM 631 C C . ASN A 1 91 ? 1.658 -9.399 6.124 1.00 95.88 91 ASN A C 1
ATOM 633 O O . ASN A 1 91 ? 1.833 -10.611 6.126 1.00 95.88 91 ASN A O 1
ATOM 637 N N . GLU A 1 92 ? 1.668 -8.659 7.229 1.00 96.75 92 GLU A N 1
ATOM 638 C CA . GLU A 1 92 ? 1.804 -9.155 8.606 1.00 96.75 92 GLU A CA 1
ATOM 639 C C . GLU A 1 92 ? 0.493 -8.977 9.406 1.00 96.75 92 GLU A C 1
ATOM 641 O O . GLU A 1 92 ? 0.412 -9.404 10.554 1.00 96.75 92 GLU A O 1
ATOM 646 N N . GLY A 1 93 ? -0.511 -8.304 8.826 1.00 96.25 93 GLY A N 1
ATOM 647 C CA . GLY A 1 93 ? -1.789 -7.967 9.460 1.00 96.25 93 GLY A CA 1
ATOM 648 C C . GLY A 1 93 ? -3.001 -8.601 8.772 1.00 96.25 93 GLY A C 1
ATOM 649 O O . GLY A 1 93 ? -2.901 -9.629 8.100 1.00 96.25 93 GLY A O 1
ATOM 650 N N . LEU A 1 94 ? -4.167 -7.966 8.922 1.00 96.25 94 LEU A N 1
ATOM 651 C CA . LEU A 1 94 ? -5.421 -8.455 8.347 1.00 96.25 94 LEU A CA 1
ATOM 652 C C . LEU A 1 94 ? -5.647 -7.897 6.938 1.00 96.25 94 LEU A C 1
ATOM 654 O O . LEU A 1 94 ? -5.693 -6.680 6.742 1.00 96.25 94 LEU A O 1
ATOM 658 N N . VAL A 1 95 ? -5.892 -8.798 5.989 1.00 96.31 95 VAL A N 1
ATOM 659 C CA . VAL A 1 95 ? -6.431 -8.485 4.663 1.00 96.31 95 VAL A CA 1
ATOM 660 C C . VAL A 1 95 ? -7.670 -9.345 4.452 1.00 96.31 95 VAL A C 1
ATOM 662 O O . VAL A 1 95 ? -7.572 -10.570 4.471 1.00 96.31 95 VAL A O 1
ATOM 665 N N . SER A 1 96 ? -8.834 -8.726 4.274 1.00 94.69 96 SER A N 1
ATOM 666 C CA . SER A 1 96 ? -10.097 -9.451 4.094 1.00 94.69 96 SER A CA 1
ATOM 667 C C . SER A 1 96 ? -11.028 -8.754 3.106 1.00 94.69 96 SER A C 1
ATOM 669 O O . SER A 1 96 ? -10.977 -7.537 2.925 1.00 94.69 96 SER A O 1
ATOM 671 N N . SER A 1 97 ? -11.881 -9.540 2.444 1.00 91.50 97 SER A N 1
ATOM 672 C CA . SER A 1 97 ? -12.882 -9.037 1.491 1.00 91.50 97 SER A CA 1
ATOM 673 C C . SER A 1 97 ? -12.284 -8.137 0.401 1.00 91.50 97 SER A C 1
ATOM 675 O O . SER A 1 97 ? -12.823 -7.083 0.076 1.00 91.50 97 SER A O 1
ATOM 677 N N . VAL A 1 98 ? -11.124 -8.517 -0.137 1.00 86.50 98 VAL A N 1
ATOM 678 C CA . VAL A 1 98 ? -10.434 -7.748 -1.178 1.00 86.50 98 VAL A CA 1
ATOM 679 C C . VAL A 1 98 ? -10.635 -8.374 -2.550 1.00 86.50 98 VAL A C 1
ATOM 681 O O . VAL A 1 98 ? -10.645 -9.594 -2.690 1.00 86.50 98 VAL A O 1
ATOM 684 N N . HIS A 1 99 ? -10.754 -7.532 -3.576 1.00 85.69 99 HIS A N 1
ATOM 685 C CA . HIS A 1 99 ? -10.924 -7.984 -4.957 1.00 85.69 99 HIS A CA 1
ATOM 686 C C . HIS A 1 99 ? -9.870 -7.365 -5.867 1.00 85.69 99 HIS A C 1
ATOM 688 O O . HIS A 1 99 ? -9.588 -6.168 -5.799 1.00 85.69 99 HIS A O 1
ATOM 694 N N . ARG A 1 100 ? -9.314 -8.172 -6.768 1.00 76.00 100 ARG A N 1
ATOM 695 C CA . ARG A 1 100 ? -8.438 -7.697 -7.838 1.00 76.00 100 ARG A CA 1
ATOM 696 C C . ARG A 1 100 ? -9.085 -8.032 -9.173 1.00 76.00 100 ARG A C 1
ATOM 698 O O . ARG A 1 100 ? -9.407 -9.190 -9.418 1.00 76.00 100 ARG A O 1
ATOM 705 N N . SER A 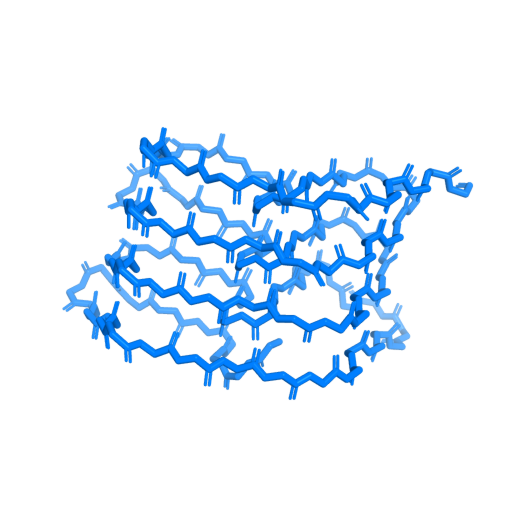1 101 ? -9.292 -7.025 -10.010 1.00 62.59 101 SER A N 1
ATOM 706 C CA . SER A 1 101 ? -9.827 -7.183 -11.362 1.00 62.59 101 SER A CA 1
ATOM 707 C C . SER A 1 101 ? -8.678 -7.082 -12.371 1.00 62.59 101 SER A C 1
ATOM 709 O O . SER A 1 101 ? -7.883 -6.152 -12.305 1.00 62.59 101 SER A O 1
ATOM 711 N N . ALA A 1 102 ? -8.554 -8.098 -13.235 1.00 55.03 102 ALA A N 1
ATOM 712 C CA . ALA A 1 102 ? -7.755 -8.136 -14.472 1.00 55.03 102 ALA A CA 1
ATOM 713 C C . ALA A 1 102 ? -6.345 -7.505 -14.445 1.00 55.03 102 ALA A C 1
ATOM 715 O O . ALA A 1 102 ? -5.978 -6.759 -15.349 1.00 55.03 102 ALA A O 1
ATOM 716 N N . ALA A 1 103 ? -5.523 -7.814 -13.443 1.00 54.00 103 ALA A N 1
ATOM 717 C CA . ALA A 1 103 ? -4.230 -7.158 -13.304 1.00 54.00 103 ALA A CA 1
ATOM 718 C C . ALA A 1 103 ? -3.051 -8.135 -13.321 1.00 54.00 103 ALA A C 1
ATOM 720 O O . ALA A 1 103 ? -2.945 -9.014 -12.463 1.00 54.00 103 ALA A O 1
ATOM 721 N N . SER A 1 104 ? -2.125 -7.924 -14.259 1.00 62.41 104 SER A N 1
ATOM 722 C CA . SER A 1 104 ? -0.859 -8.648 -14.336 1.00 62.41 104 SER A CA 1
ATOM 723 C C . SER A 1 104 ? 0.024 -8.299 -13.134 1.00 62.41 104 SER A C 1
ATOM 725 O O . SER A 1 104 ? 0.217 -7.129 -12.788 1.00 62.41 104 SER A O 1
ATOM 727 N N . ILE A 1 105 ? 0.500 -9.334 -12.444 1.00 66.00 105 ILE A N 1
ATOM 728 C CA . ILE A 1 105 ? 1.624 -9.234 -11.514 1.00 66.00 105 ILE A CA 1
ATOM 729 C C . ILE A 1 105 ? 2.823 -9.742 -12.297 1.00 66.00 105 ILE A C 1
ATOM 731 O O . ILE A 1 105 ? 2.846 -10.908 -12.685 1.00 66.00 105 ILE A O 1
ATOM 735 N N . GLN A 1 106 ? 3.777 -8.863 -12.580 1.00 61.28 106 GLN A N 1
ATOM 736 C CA . GLN A 1 106 ? 5.015 -9.249 -13.247 1.00 61.28 106 GLN A CA 1
ATOM 737 C C . GLN A 1 106 ? 6.143 -9.226 -12.221 1.00 61.28 106 GLN A C 1
ATOM 739 O O . GLN A 1 106 ? 6.430 -8.189 -11.617 1.00 61.28 106 GLN A O 1
ATOM 744 N N . MET A 1 107 ? 6.743 -10.393 -12.004 1.00 59.34 107 MET A N 1
ATOM 745 C CA . MET A 1 107 ? 8.055 -10.499 -11.381 1.00 59.34 107 MET A CA 1
ATOM 746 C C . MET A 1 107 ? 9.085 -10.357 -12.498 1.00 59.34 107 MET A C 1
ATOM 748 O O . MET A 1 107 ? 9.029 -11.102 -13.475 1.00 59.34 107 MET A O 1
ATOM 752 N N . SER A 1 108 ? 9.939 -9.342 -12.389 1.00 59.22 108 SER A N 1
ATOM 753 C CA . SER A 1 108 ? 11.069 -9.101 -13.296 1.00 59.22 108 SER A CA 1
ATOM 754 C C . SER A 1 108 ? 12.321 -9.802 -12.806 1.00 59.22 108 SER A C 1
ATOM 756 O O . SER A 1 108 ? 12.570 -9.653 -11.585 1.00 59.22 108 SER A O 1
#